Protein AF-A0A4Y2ATS7-F1 (afdb_monomer)

Structure (mmCIF, N/CA/C/O backbone):
data_AF-A0A4Y2ATS7-F1
#
_entry.id   AF-A0A4Y2ATS7-F1
#
loop_
_atom_site.group_PDB
_atom_site.id
_atom_site.type_symbol
_atom_site.label_atom_id
_atom_site.label_alt_id
_atom_site.label_comp_id
_atom_site.label_asym_id
_atom_site.label_entity_id
_atom_site.label_seq_id
_atom_site.pdbx_PDB_ins_code
_atom_site.Cartn_x
_atom_site.Cartn_y
_atom_site.Cartn_z
_atom_site.occupancy
_atom_site.B_iso_or_equiv
_atom_site.auth_seq_id
_atom_site.auth_comp_id
_atom_site.auth_asym_id
_atom_site.auth_atom_id
_atom_site.pdbx_PDB_model_num
ATOM 1 N N . MET A 1 1 ? -22.685 -11.641 16.883 1.00 52.16 1 MET A N 1
ATOM 2 C CA . MET A 1 1 ? -23.026 -10.438 16.095 1.00 52.16 1 MET A CA 1
ATOM 3 C C . MET A 1 1 ? -22.953 -9.217 16.999 1.00 52.16 1 MET A C 1
ATOM 5 O O . MET A 1 1 ? -23.533 -9.279 18.080 1.00 52.16 1 MET A O 1
ATOM 9 N N . PRO A 1 2 ? -22.210 -8.160 16.636 1.00 67.50 2 PRO A N 1
ATOM 10 C CA . PRO A 1 2 ? -22.271 -6.889 17.354 1.00 67.50 2 PRO A CA 1
ATOM 11 C C . PRO A 1 2 ? -23.651 -6.234 17.149 1.00 67.50 2 PRO A C 1
ATOM 13 O O . PRO A 1 2 ? -24.164 -6.255 16.036 1.00 67.50 2 PRO A O 1
ATOM 16 N N . LEU A 1 3 ? -24.254 -5.695 18.218 1.00 76.06 3 LEU A N 1
ATOM 17 C CA . LEU A 1 3 ? -25.515 -4.933 18.154 1.00 76.06 3 LEU A CA 1
ATOM 18 C C . LEU A 1 3 ? -25.337 -3.688 17.280 1.00 76.06 3 LEU A C 1
ATOM 20 O O . LEU A 1 3 ? -24.326 -2.990 17.425 1.00 76.06 3 LEU A O 1
ATOM 24 N N . GLU A 1 4 ? -26.333 -3.364 16.456 1.00 83.31 4 GLU A N 1
ATOM 25 C CA . GLU A 1 4 ? -26.354 -2.091 15.734 1.00 83.31 4 GLU A CA 1
ATOM 26 C C . GLU A 1 4 ? -26.429 -0.900 16.703 1.00 83.31 4 GLU A C 1
ATOM 28 O O . GLU A 1 4 ? -26.996 -0.996 17.793 1.00 83.31 4 GLU A O 1
ATOM 33 N N . LYS A 1 5 ? -25.913 0.272 16.299 1.00 83.19 5 LYS A N 1
ATOM 34 C CA . LYS A 1 5 ? -25.921 1.484 17.146 1.00 83.19 5 LYS A CA 1
ATOM 35 C C . LYS A 1 5 ? -27.327 1.866 17.629 1.00 83.19 5 LYS A C 1
ATOM 37 O O . LYS A 1 5 ? -27.494 2.235 18.788 1.00 83.19 5 LYS A O 1
ATOM 42 N N . LYS A 1 6 ? -28.341 1.735 16.763 1.00 86.25 6 LYS A N 1
ATOM 43 C CA . LYS A 1 6 ? -29.751 2.005 17.104 1.00 86.25 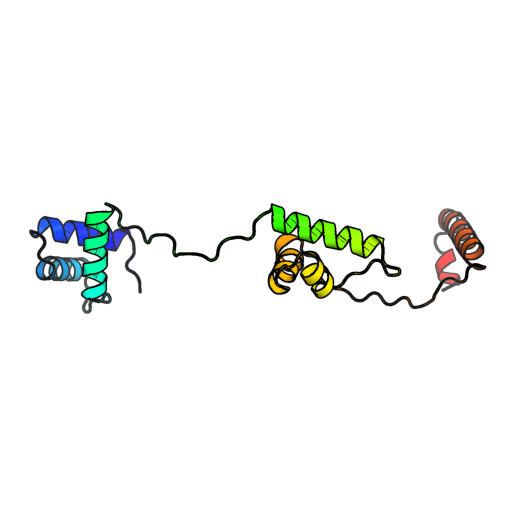6 LYS A CA 1
ATOM 44 C C . LYS A 1 6 ? -30.249 1.085 18.221 1.00 86.25 6 LYS A C 1
ATOM 46 O O . LYS A 1 6 ? -30.966 1.517 19.117 1.00 86.25 6 LYS A O 1
ATOM 51 N N . GLU A 1 7 ? -29.831 -0.175 18.191 1.00 87.06 7 GLU A N 1
ATOM 52 C CA . GLU A 1 7 ? -30.212 -1.173 19.185 1.00 87.06 7 GLU A CA 1
ATOM 53 C C . GLU A 1 7 ? -29.513 -0.949 20.525 1.00 87.06 7 GLU A C 1
ATOM 55 O O . GLU A 1 7 ? -30.142 -1.094 21.571 1.00 87.06 7 GLU A O 1
ATOM 60 N N . GLN A 1 8 ? -28.243 -0.539 20.499 1.00 86.44 8 GLN A N 1
ATOM 61 C CA . GLN A 1 8 ? -27.505 -0.150 21.703 1.00 86.44 8 GLN A CA 1
ATOM 62 C C . GLN A 1 8 ? -28.126 1.085 22.369 1.00 86.44 8 GLN A C 1
ATOM 64 O O . GLN A 1 8 ? -28.278 1.105 23.588 1.00 86.44 8 GLN A O 1
ATOM 69 N N . ALA A 1 9 ? -28.539 2.083 21.578 1.00 88.88 9 ALA A N 1
ATOM 70 C CA . ALA A 1 9 ? -29.184 3.293 22.086 1.00 88.88 9 ALA A CA 1
ATOM 71 C C . ALA A 1 9 ? -30.541 2.995 22.735 1.00 88.88 9 ALA A C 1
ATOM 73 O O . ALA A 1 9 ? -30.809 3.458 23.844 1.00 88.88 9 ALA A O 1
ATOM 74 N N . LEU A 1 10 ? -31.368 2.169 22.084 1.00 90.25 10 LEU A N 1
ATOM 75 C CA . LEU A 1 10 ? -32.640 1.719 22.650 1.00 90.25 10 LEU A CA 1
ATOM 76 C C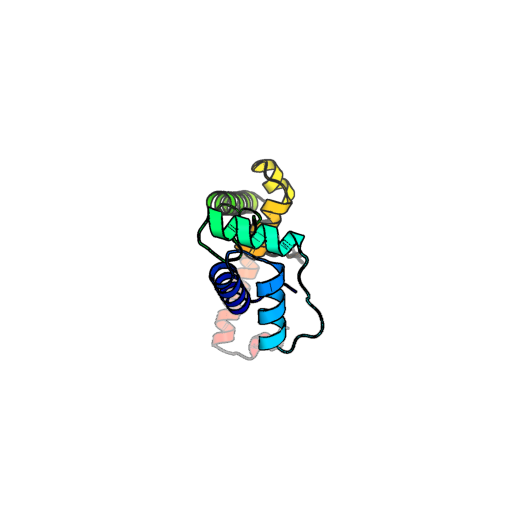 . LEU A 1 10 ? -32.424 0.986 23.980 1.00 90.25 10 LEU A C 1
ATOM 78 O O . LEU A 1 10 ? -33.129 1.243 24.952 1.00 90.25 10 LEU A O 1
ATOM 82 N N . LEU A 1 11 ? -31.424 0.104 24.037 1.00 88.69 11 LEU A N 1
ATOM 83 C CA . LEU A 1 11 ? -31.115 -0.655 25.242 1.00 88.69 11 LEU A CA 1
ATOM 84 C C . LEU A 1 11 ? -30.629 0.241 26.391 1.00 88.69 11 LEU A C 1
ATOM 86 O O . LEU A 1 11 ? -31.055 0.039 27.525 1.00 88.69 11 LEU A O 1
ATOM 90 N N . MET A 1 12 ? -29.785 1.240 26.113 1.00 89.81 12 MET A N 1
ATOM 91 C CA . MET A 1 12 ? -29.365 2.212 27.131 1.00 89.81 12 MET A CA 1
ATOM 92 C C . MET A 1 12 ? -30.534 3.051 27.632 1.00 89.81 12 MET A C 1
ATOM 94 O O . MET A 1 12 ? -30.670 3.243 28.836 1.00 89.81 12 MET A O 1
ATOM 98 N N . LYS A 1 13 ? -31.423 3.493 26.738 1.00 91.62 13 LYS A N 1
ATOM 99 C CA . LYS A 1 13 ? -32.628 4.230 27.132 1.00 91.62 13 LYS A CA 1
ATOM 100 C C . LYS A 1 13 ? -33.480 3.421 28.118 1.00 91.62 13 LYS A C 1
ATOM 102 O O . LYS A 1 13 ? -33.828 3.939 29.175 1.00 91.62 13 LYS A O 1
ATOM 107 N N . LEU A 1 14 ? -33.740 2.148 27.811 1.00 91.06 14 LEU A N 1
ATOM 108 C CA . LEU A 1 14 ? -34.490 1.243 28.692 1.00 91.06 14 LEU A CA 1
ATOM 109 C C . LEU A 1 14 ? -33.763 0.979 30.018 1.00 91.06 14 LEU A C 1
ATOM 111 O O . LEU A 1 14 ? -34.409 0.842 31.052 1.00 91.06 14 LEU A O 1
ATOM 115 N N . LEU A 1 15 ? -32.429 0.913 30.012 1.00 89.88 15 LEU A N 1
ATOM 116 C CA . LEU A 1 15 ? -31.633 0.753 31.233 1.00 89.88 15 LEU A CA 1
ATOM 117 C C . LEU A 1 15 ? -31.826 1.921 32.200 1.00 89.88 15 LEU A C 1
ATOM 119 O O . LEU A 1 15 ? -32.100 1.688 33.376 1.00 89.88 15 LEU A O 1
ATOM 123 N N . TYR A 1 16 ? -31.724 3.157 31.712 1.00 89.44 16 TYR A N 1
ATOM 124 C CA . TYR A 1 16 ? -31.884 4.341 32.558 1.00 89.44 16 TYR A CA 1
ATOM 125 C C . TYR A 1 16 ? -33.336 4.559 32.996 1.00 89.44 16 TYR A C 1
ATOM 127 O O . TYR A 1 16 ? -33.569 4.932 34.142 1.00 89.44 16 TYR A O 1
ATOM 135 N N . GLN A 1 17 ? -34.315 4.254 32.139 1.00 90.94 17 GLN A N 1
ATOM 136 C CA . GLN A 1 17 ? -35.737 4.306 32.506 1.00 90.94 17 GLN A CA 1
ATOM 137 C C . GLN A 1 17 ? -36.096 3.318 33.628 1.00 90.94 17 GLN A C 1
ATOM 139 O O . GLN A 1 17 ? -36.958 3.611 34.447 1.00 90.94 17 GLN A O 1
ATOM 144 N N . ASN A 1 18 ? -35.396 2.184 33.708 1.00 88.56 18 ASN A N 1
ATOM 145 C CA . ASN A 1 18 ? -35.625 1.133 34.702 1.00 88.56 18 ASN A CA 1
ATOM 1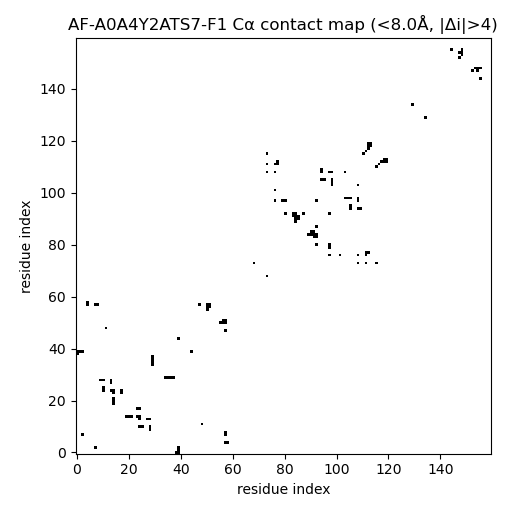46 C C . ASN A 1 18 ? -34.714 1.228 35.941 1.00 88.56 18 ASN A C 1
ATOM 148 O O . ASN A 1 18 ? -34.467 0.215 36.603 1.00 88.56 18 ASN A O 1
ATOM 152 N N . GLY A 1 19 ? -34.152 2.404 36.236 1.00 85.06 19 GLY A N 1
ATOM 153 C CA . GLY A 1 19 ? -33.291 2.600 37.410 1.00 85.06 19 GLY A CA 1
ATOM 154 C C . GLY A 1 19 ? -32.008 1.761 37.374 1.00 85.06 19 GLY A C 1
ATOM 155 O O . GLY A 1 19 ? -31.584 1.225 38.395 1.00 85.06 19 GLY A O 1
ATOM 156 N N . SER A 1 20 ? -31.415 1.587 36.190 1.00 81.06 20 SER A N 1
ATOM 157 C CA . SER A 1 20 ? -30.184 0.811 35.963 1.00 81.06 20 SER A CA 1
ATOM 158 C C . SER A 1 20 ? -30.304 -0.696 36.230 1.00 81.06 20 SER A C 1
ATOM 160 O O . SER A 1 20 ? -29.297 -1.409 36.309 1.00 81.06 20 SER A O 1
ATOM 162 N N . ASN A 1 21 ? -31.523 -1.237 36.303 1.00 88.25 21 ASN A N 1
ATOM 163 C CA . ASN A 1 21 ? -31.725 -2.676 36.413 1.00 88.25 21 ASN A CA 1
ATOM 164 C C . ASN A 1 21 ? -31.568 -3.369 35.045 1.00 88.25 21 ASN A C 1
ATOM 166 O O . ASN A 1 21 ? -32.433 -3.331 34.169 1.00 88.25 21 ASN A O 1
ATOM 170 N N . LEU A 1 22 ? -30.441 -4.066 34.872 1.00 84.94 22 LEU A N 1
ATOM 171 C CA . LEU A 1 22 ? -30.108 -4.768 33.629 1.00 84.94 22 LEU A CA 1
ATOM 172 C C . LEU A 1 22 ? -31.101 -5.883 33.275 1.00 84.94 22 LEU A C 1
ATOM 174 O O . LEU A 1 22 ? -31.330 -6.162 32.099 1.00 84.94 22 LEU A O 1
ATOM 178 N N . SER A 1 23 ? -31.670 -6.557 34.274 1.00 86.50 23 SER A N 1
ATOM 179 C CA . SER A 1 23 ? -32.538 -7.711 34.028 1.00 86.50 23 SER A CA 1
ATOM 180 C C . SER A 1 23 ? -33.912 -7.292 33.512 1.00 86.50 23 SER A C 1
ATOM 182 O O . SER A 1 23 ? -34.436 -7.954 32.616 1.00 86.50 23 SER A O 1
ATOM 184 N N . THR A 1 24 ? -34.476 -6.202 34.037 1.00 88.62 24 THR A N 1
ATOM 185 C CA . THR A 1 24 ? -35.767 -5.655 33.590 1.00 88.62 24 THR A CA 1
ATOM 186 C C . THR A 1 24 ? -35.638 -5.033 32.204 1.00 88.62 24 THR A C 1
ATOM 188 O O . THR A 1 24 ? -36.357 -5.445 31.296 1.00 88.62 24 THR A O 1
ATOM 191 N N . ALA A 1 25 ? -34.619 -4.197 31.985 1.00 89.00 25 ALA A N 1
ATOM 192 C CA . ALA A 1 25 ? -34.361 -3.583 30.683 1.00 89.00 25 ALA A CA 1
ATOM 193 C C . ALA A 1 25 ? -34.158 -4.621 29.562 1.00 89.00 25 ALA A C 1
ATOM 195 O O . ALA A 1 25 ? -34.653 -4.454 28.449 1.00 89.00 25 ALA A O 1
ATOM 196 N N . LEU A 1 26 ? -33.479 -5.744 29.845 1.00 87.62 26 LEU A N 1
ATOM 197 C CA . LEU A 1 26 ? -33.324 -6.831 28.870 1.00 87.62 26 LEU A CA 1
ATOM 198 C C . LEU A 1 26 ? -34.628 -7.588 28.592 1.00 87.62 26 LEU A C 1
ATOM 200 O O . LEU A 1 26 ? -34.808 -8.075 27.475 1.00 87.62 26 LEU A O 1
ATOM 204 N N . ARG A 1 27 ? -35.514 -7.740 29.583 1.00 88.19 27 ARG A N 1
ATOM 205 C CA . ARG A 1 27 ? -36.831 -8.372 29.386 1.00 88.19 27 ARG A CA 1
ATOM 206 C C . ARG A 1 27 ? -37.721 -7.501 28.504 1.00 88.19 27 ARG A C 1
ATOM 208 O O . ARG A 1 27 ? -38.314 -8.017 27.558 1.00 88.19 27 ARG A O 1
ATOM 215 N N . GLU A 1 28 ? -37.746 -6.197 28.756 1.00 89.38 28 GLU A N 1
ATOM 216 C CA . GLU A 1 28 ? -38.489 -5.232 27.940 1.00 89.38 28 GLU A CA 1
ATOM 217 C C . GLU A 1 28 ? -37.937 -5.151 26.523 1.00 89.38 28 GLU A C 1
ATOM 219 O O . GLU A 1 28 ? -38.689 -5.290 25.564 1.00 89.38 28 GLU A O 1
ATOM 224 N N . TYR A 1 29 ? -36.614 -5.047 26.373 1.00 88.81 29 TYR A N 1
ATOM 225 C CA . TYR A 1 29 ? -35.978 -5.041 25.059 1.00 88.81 29 TYR A CA 1
ATOM 226 C C . TYR A 1 29 ? -36.334 -6.298 24.248 1.00 88.81 29 TYR A C 1
ATOM 228 O O . TYR A 1 29 ? -36.675 -6.204 23.069 1.00 88.81 29 TYR A O 1
ATOM 236 N N . ARG A 1 30 ? -36.284 -7.489 24.867 1.00 88.81 30 ARG A N 1
ATOM 237 C CA . ARG A 1 30 ? -36.667 -8.748 24.198 1.00 88.81 30 ARG A CA 1
ATOM 238 C C . ARG A 1 30 ? -38.132 -8.760 23.792 1.00 88.81 30 ARG A C 1
ATOM 240 O O . ARG A 1 30 ? -38.429 -9.256 22.712 1.00 88.81 30 ARG A O 1
ATOM 247 N N . SER A 1 31 ? -39.005 -8.215 24.635 1.00 89.12 31 SER A N 1
ATOM 248 C CA . SER A 1 31 ? -40.441 -8.119 24.360 1.00 89.12 31 SER A CA 1
ATOM 249 C C . SER A 1 31 ? -40.703 -7.182 23.181 1.00 89.12 31 SER A C 1
ATOM 251 O O . SER A 1 31 ? -41.369 -7.576 22.230 1.00 89.12 31 SER A O 1
ATOM 253 N N . LEU A 1 32 ? -40.077 -6.000 23.175 1.00 87.81 32 LEU A N 1
ATOM 254 C CA . LEU A 1 32 ? -40.182 -5.014 22.092 1.00 87.81 32 LEU A CA 1
ATOM 255 C C . LEU A 1 32 ? -39.652 -5.534 20.751 1.00 87.81 32 LEU A C 1
ATOM 257 O O . LEU A 1 32 ? -40.180 -5.186 19.699 1.00 87.81 32 LEU A O 1
ATOM 261 N N . LYS A 1 33 ? -38.595 -6.352 20.772 1.00 85.12 33 LYS A N 1
ATOM 262 C CA . LYS A 1 33 ? -37.974 -6.911 19.561 1.00 85.12 33 LYS A CA 1
ATOM 263 C C . LYS A 1 33 ? -38.487 -8.304 19.179 1.00 85.12 33 LYS A C 1
ATOM 265 O O . LYS A 1 33 ? -38.032 -8.841 18.174 1.00 85.12 33 LYS A O 1
ATOM 270 N N . GLY A 1 34 ? -39.373 -8.912 19.970 1.00 86.56 34 GLY A N 1
ATOM 271 C CA . GLY A 1 34 ? -39.863 -10.277 19.737 1.00 86.56 34 GLY A CA 1
ATOM 272 C C . GLY A 1 34 ? -38.769 -11.358 19.784 1.00 86.56 34 GLY A C 1
ATOM 273 O O . GLY A 1 34 ? -38.872 -12.384 19.112 1.00 86.56 34 GLY A O 1
ATOM 274 N N . LEU A 1 35 ? -37.688 -11.143 20.543 1.00 84.62 35 LEU A N 1
ATOM 275 C CA . LEU A 1 35 ? -36.526 -12.040 20.553 1.00 84.62 35 LEU A CA 1
ATOM 276 C C . LEU A 1 35 ? -36.675 -13.154 21.594 1.00 84.62 35 LEU A C 1
ATOM 278 O O . LEU A 1 35 ? -36.660 -12.898 22.798 1.00 84.62 35 LEU A O 1
ATOM 282 N N . ARG A 1 36 ? -36.684 -14.416 21.140 1.00 81.25 36 ARG A N 1
ATOM 283 C CA . ARG A 1 36 ? -36.659 -15.593 22.034 1.00 81.25 36 ARG A CA 1
ATOM 284 C C . ARG A 1 36 ? -35.343 -15.746 22.798 1.00 81.25 36 ARG A C 1
ATOM 286 O O . ARG A 1 36 ? -35.342 -16.185 23.945 1.00 81.25 36 ARG A O 1
ATOM 293 N N . LYS A 1 37 ? -34.210 -15.408 22.174 1.00 77.88 37 LYS A N 1
ATOM 294 C CA . LYS A 1 37 ? -32.876 -15.572 22.766 1.00 77.88 37 LYS A CA 1
ATOM 295 C C . LYS A 1 37 ? -32.044 -14.318 22.579 1.00 77.88 37 LYS A C 1
ATOM 297 O O . LYS A 1 37 ? -32.051 -13.689 21.527 1.00 77.88 37 LYS A O 1
ATOM 302 N N . TRP A 1 38 ? -31.307 -13.977 23.626 1.00 75.88 38 TRP A N 1
ATOM 303 C CA . TRP A 1 38 ? -30.387 -12.855 23.610 1.00 75.88 38 TRP A CA 1
ATOM 304 C C . TRP A 1 38 ? -29.018 -13.281 23.085 1.00 75.88 38 TRP A C 1
ATOM 306 O O . TRP A 1 38 ? -28.467 -14.285 23.536 1.00 75.88 38 TRP A O 1
ATOM 316 N N . SER A 1 39 ? -28.478 -12.516 22.139 1.00 72.50 39 SER A N 1
ATOM 317 C CA . SER A 1 39 ? -27.243 -12.846 21.420 1.00 72.50 39 SER A CA 1
ATOM 318 C C . SER A 1 39 ? -25.971 -12.293 22.074 1.00 72.50 39 SER A C 1
ATOM 320 O O . SER A 1 39 ? -24.880 -12.776 21.774 1.00 72.50 39 SER A O 1
ATOM 322 N N . VAL A 1 40 ? -26.077 -11.306 22.974 1.00 80.69 40 VAL A N 1
ATOM 323 C CA . VAL A 1 40 ? -24.915 -10.610 23.561 1.00 80.69 40 VAL A CA 1
ATOM 324 C C . VAL A 1 40 ? -24.632 -11.083 24.987 1.00 80.69 40 VAL A C 1
ATOM 326 O O . VAL A 1 40 ? -25.527 -11.223 25.814 1.00 80.69 40 VAL A O 1
ATOM 329 N N . SER A 1 41 ? -23.369 -11.327 25.330 1.00 83.62 41 SER A N 1
ATOM 330 C CA . SER A 1 41 ? -23.031 -11.785 26.682 1.00 83.62 41 SER A CA 1
ATOM 331 C C . SER A 1 41 ? -23.278 -10.694 27.737 1.00 83.62 41 SER A C 1
ATOM 333 O O . SER A 1 41 ? -23.121 -9.498 27.473 1.00 83.62 41 SER A O 1
ATOM 335 N N . ARG A 1 42 ? -23.608 -11.093 28.976 1.00 83.19 42 ARG A N 1
ATOM 336 C CA . ARG A 1 42 ? -23.705 -10.159 30.121 1.00 83.19 42 ARG A CA 1
ATOM 337 C C . ARG A 1 42 ? -22.418 -9.344 30.307 1.00 83.19 42 ARG A C 1
ATOM 339 O O . ARG A 1 42 ? -22.486 -8.163 30.632 1.00 83.19 42 ARG A O 1
ATOM 346 N N . GLN A 1 43 ? -21.254 -9.953 30.067 1.00 83.94 43 GLN A N 1
ATOM 347 C CA . GLN A 1 43 ? -19.952 -9.282 30.144 1.00 83.94 43 GLN A CA 1
ATOM 348 C C . GLN A 1 43 ? -19.828 -8.159 29.105 1.00 83.94 43 GLN A C 1
ATOM 350 O O . GLN A 1 43 ? -19.362 -7.067 29.421 1.00 83.94 43 GLN A O 1
ATOM 355 N N . ALA A 1 44 ? -20.254 -8.420 27.865 1.00 84.44 44 ALA A N 1
ATOM 356 C CA . ALA A 1 44 ? -20.224 -7.435 26.790 1.00 84.44 44 ALA A CA 1
ATOM 357 C C . ALA A 1 44 ? -21.171 -6.259 27.076 1.00 84.44 44 ALA A C 1
ATOM 359 O O . ALA A 1 44 ? -20.807 -5.114 26.823 1.00 84.44 44 ALA A O 1
ATOM 360 N N . LEU A 1 45 ? -22.329 -6.521 27.690 1.00 85.00 45 LEU A N 1
ATOM 361 C CA . LEU A 1 45 ? -23.249 -5.478 28.151 1.00 85.00 45 LEU A CA 1
ATOM 362 C C . LEU A 1 45 ? -22.647 -4.597 29.245 1.00 85.00 45 LEU A C 1
ATOM 364 O O . LEU A 1 45 ? -22.658 -3.379 29.109 1.00 85.00 45 LEU A O 1
ATOM 368 N N . LYS A 1 46 ? -22.046 -5.191 30.283 1.00 87.38 46 LYS A N 1
ATOM 369 C CA . LYS A 1 46 ? -21.348 -4.424 31.331 1.00 87.38 46 LYS A CA 1
ATOM 370 C C . LYS A 1 46 ? -20.244 -3.532 30.750 1.00 87.38 46 LYS A C 1
ATOM 372 O O . LYS A 1 46 ? -20.099 -2.383 31.154 1.00 87.38 46 LYS A O 1
ATOM 377 N N . LYS A 1 47 ? -19.489 -4.031 29.764 1.00 87.50 47 LYS A N 1
ATOM 378 C CA . LYS A 1 47 ? -18.477 -3.229 29.053 1.00 87.50 47 LYS A CA 1
ATOM 379 C C . LYS A 1 47 ? -19.097 -2.075 28.262 1.00 87.50 47 LYS A C 1
ATOM 381 O O . LYS A 1 47 ? -18.511 -1.005 28.201 1.00 87.50 47 LYS A O 1
ATOM 386 N N . MET A 1 48 ? -20.267 -2.284 27.666 1.00 86.56 48 MET A N 1
ATOM 387 C CA . MET A 1 48 ? -20.980 -1.247 26.919 1.00 86.56 48 MET A CA 1
ATOM 388 C C . MET A 1 48 ? -21.491 -0.135 27.840 1.00 86.56 48 MET A C 1
ATOM 390 O O . MET A 1 48 ? -21.283 1.031 27.530 1.00 86.56 48 MET A O 1
ATOM 394 N N . ILE A 1 49 ? -22.075 -0.500 28.988 1.00 88.19 49 ILE A N 1
ATOM 395 C CA . ILE A 1 49 ? -22.556 0.449 30.006 1.00 88.19 49 ILE A CA 1
ATOM 396 C C . ILE A 1 49 ? -21.389 1.266 30.557 1.00 88.19 49 ILE A C 1
ATOM 398 O O . ILE A 1 49 ? -21.390 2.482 30.452 1.00 88.19 49 ILE A O 1
ATOM 402 N N . THR A 1 50 ? -20.337 0.599 31.039 1.00 89.25 50 THR A N 1
ATOM 403 C CA . THR A 1 50 ? -19.167 1.290 31.606 1.00 89.25 50 THR A CA 1
ATOM 404 C C . THR A 1 50 ? -18.457 2.183 30.589 1.00 89.25 50 THR A C 1
ATOM 406 O O . THR A 1 50 ? -17.897 3.213 30.950 1.00 89.25 50 THR A O 1
ATOM 409 N N . LYS A 1 51 ? -18.464 1.813 29.303 1.00 86.75 51 LYS A N 1
ATOM 410 C CA . LYS A 1 51 ? -17.937 2.664 28.233 1.00 86.75 51 LYS A CA 1
ATOM 411 C C . LYS A 1 51 ? -18.825 3.884 27.994 1.00 86.75 51 LYS A C 1
ATOM 413 O O . LYS A 1 51 ? -18.293 4.977 27.832 1.00 86.75 51 LYS A O 1
ATOM 418 N N . PHE A 1 52 ? -20.143 3.698 27.987 1.00 87.25 52 PHE A N 1
ATOM 419 C CA . PHE A 1 52 ? -21.100 4.787 27.841 1.00 87.25 52 PHE A CA 1
ATOM 420 C C . PHE A 1 52 ? -21.027 5.765 29.019 1.00 87.25 52 PHE A C 1
ATOM 422 O O . PHE A 1 52 ? -20.927 6.959 28.794 1.00 87.25 52 PHE A O 1
ATOM 429 N N . GLU A 1 53 ? -20.956 5.280 30.257 1.00 89.19 53 GLU A N 1
ATOM 430 C CA . GLU A 1 53 ? -20.805 6.132 31.447 1.00 89.19 53 GLU A CA 1
ATOM 431 C C . GLU A 1 53 ? -19.485 6.916 31.451 1.00 89.19 53 GLU A C 1
ATOM 433 O O . GLU A 1 53 ? -19.436 8.043 31.929 1.00 89.19 53 GLU A O 1
ATOM 438 N N . LYS A 1 54 ? -18.408 6.339 30.900 1.00 89.25 54 LYS A N 1
ATOM 439 C CA . LYS A 1 54 ? -17.094 7.000 30.838 1.00 89.25 54 LYS A CA 1
ATOM 440 C C . LYS A 1 54 ? -16.945 7.995 29.688 1.00 89.25 54 LYS A C 1
ATOM 442 O O . LYS A 1 54 ? -16.268 8.999 29.856 1.00 89.25 54 LYS A O 1
ATOM 447 N N . ILE A 1 55 ? -17.465 7.663 28.506 1.00 85.38 55 ILE A N 1
ATOM 448 C CA . ILE A 1 55 ? -17.184 8.386 27.249 1.00 85.38 55 ILE A CA 1
ATOM 449 C C . ILE A 1 55 ? -18.423 9.151 26.752 1.00 85.38 55 ILE A C 1
ATOM 451 O O . ILE A 1 55 ? -18.299 10.064 25.945 1.00 85.38 55 ILE A O 1
ATOM 455 N N . GLY A 1 56 ? -19.625 8.782 27.200 1.00 83.75 56 GLY A N 1
ATOM 456 C CA . GLY A 1 56 ? -20.898 9.316 26.703 1.00 83.75 56 GLY A CA 1
ATOM 457 C C . GLY A 1 56 ? -21.297 8.788 25.322 1.00 83.75 56 GLY A C 1
ATOM 458 O O . GLY A 1 56 ? -22.316 9.198 24.772 1.00 83.75 56 GLY A O 1
ATOM 459 N N . GLU A 1 57 ? -20.514 7.874 24.738 1.00 81.62 57 GLU A N 1
ATOM 460 C CA . GLU A 1 57 ? -20.674 7.465 23.345 1.00 81.62 57 GLU A CA 1
ATOM 461 C C . GLU A 1 57 ? -20.866 5.949 23.193 1.00 81.62 57 GLU A C 1
ATOM 463 O O . GLU A 1 57 ? -20.132 5.132 23.757 1.00 81.62 57 GLU A O 1
ATOM 468 N N . LEU A 1 58 ? -21.843 5.564 22.365 1.00 77.44 58 LEU A N 1
ATOM 469 C CA . LEU A 1 58 ? -22.139 4.166 22.015 1.00 77.44 58 LEU A CA 1
ATOM 470 C C . LEU A 1 58 ? -21.378 3.681 20.776 1.00 77.44 58 LEU A C 1
ATOM 472 O O . LEU A 1 58 ? -21.513 2.536 20.350 1.00 77.44 58 LEU A O 1
ATOM 476 N N . CYS A 1 59 ? -20.559 4.532 20.165 1.00 67.94 59 CYS A N 1
ATOM 477 C CA . CYS A 1 59 ? -19.794 4.144 18.994 1.00 67.94 59 CYS A CA 1
ATOM 478 C C . CYS A 1 59 ? -18.755 3.069 19.338 1.00 67.94 59 CYS A C 1
ATOM 480 O O . CYS A 1 59 ? -18.088 3.089 20.379 1.00 67.94 59 CYS A O 1
ATOM 482 N N . VAL A 1 60 ? -18.579 2.110 18.427 1.00 66.88 60 VAL A N 1
ATOM 483 C CA . VAL A 1 60 ? -17.390 1.256 18.421 1.00 66.88 60 VAL A CA 1
ATOM 484 C C . VAL A 1 60 ? -16.219 2.191 18.140 1.00 66.88 60 VAL A C 1
ATOM 486 O O . VAL A 1 60 ? -16.185 2.828 17.090 1.00 66.88 60 VAL A O 1
ATOM 489 N N . LEU A 1 61 ? -15.302 2.322 19.105 1.00 66.69 61 LEU A N 1
ATOM 490 C CA . LEU A 1 61 ? -14.086 3.098 18.875 1.00 66.69 61 LEU A CA 1
ATOM 491 C C . LEU A 1 61 ? -13.363 2.423 17.718 1.00 66.69 61 LEU A C 1
ATOM 493 O O . LEU A 1 61 ? -13.347 1.188 17.661 1.00 66.69 61 LEU A O 1
ATOM 497 N N . GLN A 1 62 ? -12.800 3.209 16.801 1.00 64.56 62 GLN A N 1
ATOM 498 C CA . GLN A 1 62 ? -11.980 2.637 15.743 1.00 64.56 62 GLN A CA 1
ATOM 499 C C . GLN A 1 62 ? -10.950 1.712 16.394 1.00 64.56 62 GLN A C 1
ATOM 501 O O . GLN A 1 62 ? -10.269 2.093 17.350 1.00 64.56 62 GLN A O 1
ATOM 506 N N . GLY A 1 63 ? -10.910 0.458 15.936 1.00 69.50 63 GLY A N 1
ATOM 507 C CA . GLY A 1 63 ? -9.947 -0.507 16.445 1.00 69.50 63 GLY A CA 1
ATOM 508 C C . GLY A 1 63 ? -8.540 0.066 16.317 1.00 69.50 63 GLY A C 1
ATOM 509 O O . GLY A 1 63 ? -8.276 0.865 15.416 1.00 69.50 63 GLY A O 1
ATOM 510 N N . ARG A 1 64 ? -7.632 -0.334 17.213 1.00 75.50 64 ARG A N 1
ATOM 511 C CA . ARG A 1 64 ? -6.221 0.061 17.145 1.00 75.50 64 ARG A CA 1
ATOM 512 C C . ARG A 1 64 ? -5.620 -0.513 15.857 1.00 75.50 64 ARG A C 1
ATOM 514 O O . ARG A 1 64 ? -5.138 -1.640 15.831 1.00 75.50 64 ARG A O 1
ATOM 521 N N . GLY A 1 65 ? -5.748 0.237 14.767 1.00 75.44 65 GLY A N 1
ATOM 522 C CA . GLY A 1 65 ? -5.292 -0.160 13.447 1.00 75.44 65 GLY A CA 1
ATOM 523 C C . GLY A 1 65 ? -3.771 -0.205 13.390 1.00 75.44 65 GLY A C 1
ATOM 524 O O . GLY A 1 65 ? -3.070 0.414 14.196 1.00 75.44 65 GLY A O 1
ATOM 525 N N . ARG A 1 66 ? -3.238 -0.922 12.400 1.00 75.50 66 ARG A N 1
ATOM 526 C CA . ARG A 1 66 ? -1.815 -0.826 12.076 1.00 75.50 66 ARG A CA 1
ATOM 527 C C . ARG A 1 66 ? -1.526 0.602 11.609 1.00 75.50 66 ARG A C 1
ATOM 529 O O . ARG A 1 66 ? -2.220 1.097 10.721 1.00 75.50 66 ARG A O 1
ATOM 536 N N . LYS A 1 67 ? -0.505 1.245 12.189 1.00 78.00 67 LYS A N 1
ATOM 537 C CA . LYS A 1 67 ? -0.062 2.579 11.761 1.00 78.00 67 LYS A CA 1
ATOM 538 C C . LYS A 1 67 ? 0.191 2.570 10.249 1.00 78.00 67 LYS A C 1
ATOM 540 O O . LYS A 1 67 ? 0.776 1.618 9.718 1.00 78.00 67 LYS A O 1
ATOM 545 N N . ARG A 1 68 ? -0.298 3.604 9.559 1.00 78.94 68 ARG A N 1
ATOM 546 C CA . ARG A 1 68 ? 0.025 3.825 8.146 1.00 78.94 68 ARG A CA 1
ATOM 547 C C . ARG A 1 68 ? 1.529 4.089 8.024 1.00 78.94 68 ARG A C 1
ATOM 549 O O . ARG A 1 68 ? 2.150 4.549 8.978 1.00 78.94 68 ARG A O 1
ATOM 556 N N . LEU A 1 69 ? 2.100 3.724 6.879 1.00 82.50 69 LEU A N 1
ATOM 557 C CA . LEU A 1 69 ? 3.468 4.126 6.550 1.00 82.50 69 LEU A CA 1
ATOM 558 C C . LEU A 1 69 ? 3.492 5.655 6.411 1.00 82.50 69 LEU A C 1
ATOM 560 O O . LEU A 1 69 ? 2.498 6.212 5.941 1.00 82.50 69 LEU A O 1
ATOM 564 N N . SER A 1 70 ? 4.566 6.312 6.853 1.00 88.12 70 SER A N 1
ATOM 565 C CA . SER A 1 70 ? 4.729 7.752 6.630 1.00 88.12 70 SER A CA 1
ATOM 566 C C . SER A 1 70 ? 5.030 8.009 5.155 1.00 88.12 70 SER A C 1
ATOM 568 O O . SER A 1 70 ? 5.690 7.190 4.509 1.00 88.12 70 SER A O 1
ATOM 570 N N . ASN A 1 71 ? 4.546 9.134 4.629 1.00 88.25 71 ASN A N 1
ATOM 571 C CA . ASN A 1 71 ? 4.805 9.523 3.241 1.00 88.25 71 ASN A CA 1
ATOM 572 C C . ASN A 1 71 ? 6.301 9.772 3.011 1.00 88.25 71 ASN A C 1
ATOM 574 O O . ASN A 1 71 ? 6.838 9.268 2.036 1.00 88.25 71 ASN A O 1
ATOM 578 N N . GLU A 1 72 ? 6.978 10.402 3.975 1.00 91.38 72 GLU A N 1
ATOM 579 C CA . GLU A 1 72 ? 8.436 10.606 3.979 1.00 91.38 72 GLU A CA 1
ATOM 580 C C . GLU A 1 72 ? 9.193 9.289 3.742 1.00 91.38 72 GLU A C 1
ATOM 582 O O . GLU A 1 72 ? 9.968 9.169 2.801 1.00 91.38 72 GLU A O 1
ATOM 587 N N . SER A 1 73 ? 8.870 8.235 4.507 1.00 89.12 73 SER A N 1
ATOM 588 C CA . SER A 1 73 ? 9.519 6.925 4.334 1.00 89.12 73 SER A CA 1
ATOM 589 C C . SER A 1 73 ? 9.217 6.271 2.981 1.00 89.12 73 SER A C 1
ATOM 591 O O . SER A 1 73 ? 9.981 5.432 2.506 1.00 89.12 73 SER A O 1
ATOM 593 N N . ALA A 1 74 ? 8.079 6.602 2.363 1.00 92.62 74 ALA A N 1
ATOM 594 C CA . ALA A 1 74 ? 7.741 6.103 1.039 1.00 92.62 74 ALA A CA 1
ATOM 595 C C . ALA A 1 74 ? 8.544 6.838 -0.044 1.00 92.62 74 ALA A C 1
ATOM 597 O O . ALA A 1 74 ? 9.047 6.187 -0.957 1.00 92.62 74 ALA A O 1
ATOM 598 N N . GLU A 1 75 ? 8.697 8.154 0.084 1.00 94.56 75 GLU A N 1
ATOM 599 C CA . GLU A 1 75 ? 9.491 8.994 -0.816 1.00 94.56 75 GLU A CA 1
ATOM 600 C C . GLU A 1 75 ? 10.978 8.628 -0.768 1.00 94.56 75 GLU A C 1
ATOM 602 O O . GLU A 1 75 ? 11.578 8.407 -1.819 1.00 94.56 75 GLU A O 1
ATOM 607 N N . GLU A 1 76 ? 11.544 8.423 0.424 1.00 95.19 76 GLU A N 1
ATOM 608 C CA . GLU A 1 76 ? 12.927 7.952 0.594 1.00 95.19 76 GLU A CA 1
ATOM 609 C C . GLU A 1 76 ? 13.181 6.620 -0.128 1.00 95.19 76 GLU A C 1
ATOM 611 O O . GLU A 1 76 ? 14.193 6.442 -0.809 1.00 95.19 76 GLU A O 1
ATOM 616 N N . VAL A 1 77 ? 12.240 5.673 -0.023 1.00 94.81 77 VAL A N 1
ATOM 617 C CA . VAL A 1 77 ? 12.331 4.381 -0.718 1.00 94.81 77 VAL A CA 1
ATOM 618 C C . VAL A 1 77 ? 12.290 4.558 -2.235 1.00 94.81 77 VAL A C 1
ATOM 620 O O . VAL A 1 77 ? 13.013 3.855 -2.942 1.00 94.81 77 VAL A O 1
ATOM 623 N N . ILE A 1 78 ? 11.454 5.465 -2.744 1.00 95.00 78 ILE A N 1
ATOM 624 C CA . ILE A 1 78 ? 11.347 5.744 -4.182 1.00 95.00 78 ILE A CA 1
ATOM 625 C C . ILE A 1 78 ? 12.650 6.352 -4.697 1.00 95.00 78 ILE A C 1
ATOM 627 O O . ILE A 1 78 ? 13.193 5.869 -5.691 1.00 95.00 78 ILE A O 1
ATOM 631 N N . LEU A 1 79 ? 13.175 7.357 -3.997 1.00 95.19 79 LEU A N 1
ATOM 632 C CA . LEU A 1 79 ? 14.408 8.035 -4.375 1.00 95.19 79 LEU A CA 1
ATOM 633 C C . LEU A 1 79 ? 15.591 7.061 -4.395 1.00 95.19 79 LEU A C 1
ATOM 635 O O . LEU A 1 79 ? 16.265 6.936 -5.415 1.00 95.19 79 LEU A O 1
ATOM 639 N N . ALA A 1 80 ? 15.757 6.263 -3.335 1.00 95.19 80 ALA A N 1
ATOM 640 C CA . ALA A 1 80 ? 16.829 5.271 -3.248 1.00 95.19 80 ALA A CA 1
ATOM 641 C C . ALA A 1 80 ? 16.752 4.197 -4.351 1.00 95.19 80 ALA A C 1
ATOM 643 O O . ALA A 1 80 ? 17.768 3.619 -4.746 1.00 95.19 80 ALA A O 1
ATOM 644 N N . VAL A 1 81 ? 15.547 3.889 -4.845 1.00 94.56 81 VAL A N 1
ATOM 645 C CA . VAL A 1 81 ? 15.354 2.975 -5.979 1.00 94.56 81 VAL A CA 1
ATOM 646 C C . VAL A 1 81 ? 15.805 3.628 -7.281 1.00 94.56 81 VAL A C 1
ATOM 648 O O . VAL A 1 81 ? 16.530 2.981 -8.036 1.00 94.56 81 VAL A O 1
ATOM 651 N N . ILE A 1 82 ? 15.410 4.880 -7.525 1.00 93.44 82 ILE A N 1
ATOM 652 C CA . ILE A 1 82 ? 15.757 5.628 -8.742 1.00 93.44 82 ILE A CA 1
ATOM 653 C C . ILE A 1 82 ? 17.265 5.859 -8.814 1.00 93.44 82 ILE A C 1
ATOM 655 O O . ILE A 1 82 ? 17.886 5.479 -9.801 1.00 93.44 82 ILE A O 1
ATOM 659 N N . GLU A 1 83 ? 17.871 6.408 -7.762 1.00 93.81 83 GLU A N 1
ATOM 660 C CA . GLU A 1 83 ? 19.311 6.694 -7.717 1.00 93.81 83 GLU A CA 1
ATOM 661 C C . GLU A 1 83 ? 20.144 5.439 -7.985 1.00 93.81 83 GLU A C 1
ATOM 663 O O . GLU A 1 83 ? 21.073 5.441 -8.796 1.00 93.81 83 GLU A O 1
ATOM 668 N N . ARG A 1 84 ? 19.768 4.322 -7.353 1.00 91.50 84 ARG A N 1
ATOM 669 C CA . ARG A 1 84 ? 20.494 3.065 -7.518 1.00 91.50 84 ARG A CA 1
ATOM 670 C C . ARG A 1 84 ? 20.279 2.434 -8.886 1.00 91.50 84 ARG A C 1
ATOM 672 O O . ARG A 1 84 ? 21.215 1.851 -9.427 1.00 91.50 84 ARG A O 1
ATOM 679 N N . ALA A 1 85 ? 19.065 2.516 -9.425 1.00 91.06 85 ALA A N 1
ATOM 680 C CA . ALA A 1 85 ? 18.790 2.039 -10.772 1.00 91.06 85 ALA A CA 1
ATOM 681 C C . ALA A 1 85 ? 19.626 2.830 -11.787 1.00 91.06 85 ALA A C 1
ATOM 683 O O . ALA A 1 85 ? 20.315 2.211 -12.594 1.00 91.06 85 ALA A O 1
ATOM 684 N N . SER A 1 86 ? 19.665 4.161 -11.683 1.00 89.38 86 SER A N 1
ATOM 685 C CA . SER A 1 86 ? 20.451 5.033 -12.567 1.00 89.38 86 SER A CA 1
ATOM 686 C C . SER A 1 86 ? 21.952 4.726 -12.549 1.00 89.38 86 SER A C 1
ATOM 688 O O . SER A 1 86 ? 22.602 4.827 -13.583 1.00 89.38 86 SER A O 1
ATOM 690 N N . GLY A 1 87 ? 22.502 4.309 -11.405 1.00 86.56 87 GLY A N 1
ATOM 691 C CA . GLY A 1 87 ? 23.912 3.912 -11.289 1.00 86.56 87 GLY A CA 1
ATOM 692 C C . GLY A 1 87 ? 24.231 2.480 -11.739 1.00 86.56 87 GLY A C 1
ATOM 693 O O . GLY A 1 87 ? 25.388 2.069 -11.684 1.00 86.56 87 GLY A O 1
ATOM 694 N N . SER A 1 88 ? 23.234 1.687 -12.139 1.00 85.94 88 SER A N 1
ATOM 695 C CA . SER A 1 88 ? 23.424 0.282 -12.519 1.00 85.94 88 SER A CA 1
ATOM 696 C C . SER A 1 88 ? 23.447 0.096 -14.038 1.00 85.94 88 SER A C 1
ATOM 698 O O . SER A 1 88 ? 22.672 0.722 -14.756 1.00 85.94 88 SER A O 1
ATOM 700 N N . GLN A 1 89 ? 24.267 -0.842 -14.522 1.00 81.88 89 GLN A N 1
ATOM 701 C CA . GLN A 1 89 ? 24.377 -1.179 -15.951 1.00 81.88 89 GLN A CA 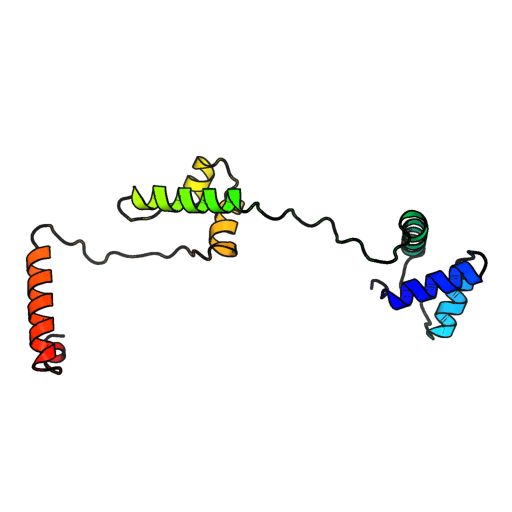1
ATOM 702 C C . GLN A 1 89 ? 23.024 -1.524 -16.599 1.00 81.88 89 GLN A C 1
ATOM 704 O O . GLN A 1 89 ? 22.792 -1.207 -17.759 1.00 81.88 89 GLN A O 1
ATOM 709 N N . TYR A 1 90 ? 22.130 -2.170 -15.847 1.00 79.69 90 TYR A N 1
ATOM 710 C CA . TYR A 1 90 ? 20.843 -2.667 -16.345 1.00 79.69 90 TYR A CA 1
ATOM 711 C C . TYR A 1 90 ? 19.651 -1.816 -15.900 1.00 79.69 90 TYR A C 1
ATOM 713 O O . TYR A 1 90 ? 18.519 -2.300 -15.928 1.00 79.69 90 TYR A O 1
ATOM 721 N N . SER A 1 91 ? 19.894 -0.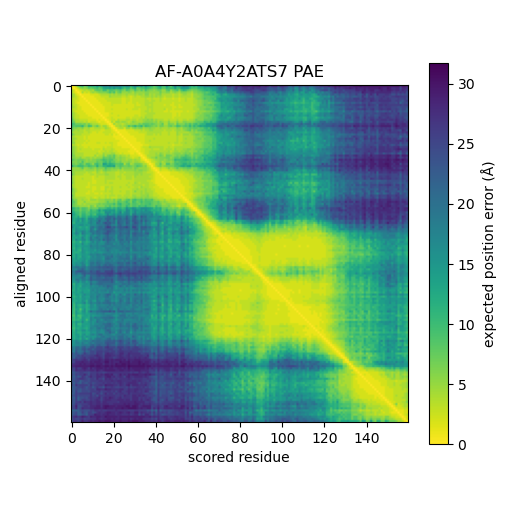602 -15.397 1.00 84.44 91 SER A N 1
ATOM 722 C CA . SER A 1 91 ? 18.857 0.274 -14.836 1.00 84.44 91 SER A CA 1
ATOM 723 C C . SER A 1 91 ? 17.920 -0.443 -13.849 1.00 84.44 91 SER A C 1
ATOM 725 O O . SER A 1 91 ? 16.710 -0.222 -13.828 1.00 84.44 91 SER A O 1
ATOM 727 N N . SER A 1 92 ? 18.473 -1.353 -13.042 1.00 87.00 92 SER A N 1
ATOM 728 C CA . SER A 1 92 ? 17.721 -2.241 -12.160 1.00 87.00 92 SER A CA 1
ATOM 729 C C . SER A 1 92 ? 18.286 -2.239 -10.744 1.00 87.00 92 SER A C 1
ATOM 731 O O . SER A 1 92 ? 19.474 -2.042 -10.501 1.00 87.00 92 SER A O 1
ATOM 733 N N . THR A 1 93 ? 17.409 -2.463 -9.770 1.00 90.88 93 THR A N 1
ATOM 734 C CA . THR A 1 93 ? 17.782 -2.536 -8.357 1.00 90.88 93 THR A CA 1
ATOM 735 C C . THR A 1 93 ? 16.996 -3.632 -7.659 1.00 90.88 93 THR A C 1
ATOM 737 O O . THR A 1 93 ? 15.935 -4.058 -8.122 1.00 90.88 93 THR A O 1
ATOM 740 N N . CYS A 1 94 ? 17.499 -4.093 -6.515 1.00 89.62 94 CYS A N 1
ATOM 741 C CA . CYS A 1 94 ? 16.826 -5.108 -5.726 1.00 89.62 94 CYS A CA 1
ATOM 742 C C . CYS A 1 94 ? 16.263 -4.524 -4.424 1.00 89.62 94 CYS A C 1
ATOM 744 O O . CYS A 1 94 ? 16.930 -3.796 -3.686 1.00 89.62 94 CYS A O 1
ATOM 746 N N . ALA A 1 95 ? 15.019 -4.894 -4.106 1.00 91.69 95 ALA A N 1
ATOM 747 C CA . ALA A 1 95 ? 14.329 -4.407 -2.911 1.00 91.69 95 ALA A CA 1
ATOM 748 C C . ALA A 1 95 ? 15.071 -4.753 -1.605 1.00 91.69 95 ALA A C 1
ATOM 750 O O . ALA A 1 95 ? 14.933 -4.039 -0.617 1.00 91.69 95 ALA A O 1
ATOM 751 N N . ARG A 1 96 ? 15.862 -5.839 -1.586 1.00 93.62 96 ARG A N 1
ATOM 752 C CA . ARG A 1 96 ? 16.712 -6.190 -0.434 1.00 93.62 96 ARG A CA 1
ATOM 753 C C . ARG A 1 96 ? 17.862 -5.205 -0.266 1.00 93.62 96 ARG A C 1
ATOM 755 O O . ARG A 1 96 ? 18.121 -4.772 0.844 1.00 93.62 96 ARG A O 1
ATOM 762 N N . THR A 1 97 ? 18.509 -4.811 -1.354 1.00 93.38 97 THR A N 1
ATOM 763 C CA . THR A 1 97 ? 19.603 -3.844 -1.315 1.00 93.38 97 THR A CA 1
ATOM 764 C C . THR A 1 97 ? 19.107 -2.465 -0.887 1.00 93.38 97 THR A C 1
ATOM 766 O O . THR A 1 97 ? 19.748 -1.823 -0.065 1.00 93.38 97 THR A O 1
ATOM 769 N N . VAL A 1 98 ? 17.940 -2.033 -1.374 1.00 94.50 98 VAL A N 1
ATOM 770 C CA . VAL A 1 98 ? 17.299 -0.783 -0.920 1.00 94.50 98 VAL A CA 1
ATOM 771 C C . VAL A 1 98 ? 16.932 -0.859 0.567 1.00 94.50 98 VAL A C 1
ATOM 773 O O . VAL A 1 98 ? 17.155 0.087 1.313 1.00 94.50 98 VAL A O 1
ATOM 776 N N . SER A 1 99 ? 16.426 -2.009 1.016 1.00 95.94 99 SER A N 1
ATOM 777 C CA . SER A 1 99 ? 16.135 -2.282 2.428 1.00 95.94 99 SER A CA 1
ATOM 778 C C . SER A 1 99 ? 17.383 -2.188 3.311 1.00 95.94 99 SER A C 1
ATOM 780 O O . SER A 1 99 ? 17.314 -1.565 4.364 1.00 95.94 99 SER A O 1
ATOM 782 N N . LEU A 1 100 ? 18.519 -2.732 2.865 1.00 95.25 100 LEU A N 1
ATOM 783 C CA . LEU A 1 100 ? 19.799 -2.611 3.570 1.00 95.25 100 LEU A CA 1
ATOM 784 C C . LEU A 1 100 ? 20.306 -1.165 3.595 1.00 95.25 100 LEU A C 1
ATOM 786 O O . LEU A 1 100 ? 20.731 -0.697 4.642 1.00 95.25 100 LEU A O 1
ATOM 790 N N . HIS A 1 101 ? 20.217 -0.449 2.471 1.00 93.88 101 HIS A N 1
ATOM 791 C CA . HIS A 1 101 ? 20.653 0.946 2.367 1.00 93.88 101 HIS A CA 1
ATOM 792 C C . HIS A 1 101 ? 19.895 1.869 3.329 1.00 93.88 101 HIS A C 1
ATOM 794 O O . HIS A 1 101 ? 20.503 2.674 4.022 1.00 93.88 101 HIS A O 1
ATOM 800 N N . LEU A 1 102 ? 18.572 1.714 3.406 1.00 93.56 102 LEU A N 1
ATOM 801 C CA . LEU A 1 102 ? 17.712 2.540 4.258 1.00 93.56 102 LEU A CA 1
ATOM 802 C C . LEU A 1 102 ? 17.533 1.968 5.672 1.00 93.56 102 LEU A C 1
ATOM 804 O O . LEU A 1 102 ? 16.786 2.525 6.469 1.00 93.56 102 LEU A O 1
ATOM 808 N N . SER A 1 103 ? 18.158 0.826 5.985 1.00 94.19 103 SER A N 1
ATOM 809 C CA . SER A 1 103 ? 17.920 0.075 7.229 1.00 94.19 103 SER A CA 1
ATOM 810 C C . SER A 1 103 ? 16.427 -0.178 7.520 1.00 94.19 103 SER A C 1
ATOM 812 O O . SER A 1 103 ? 15.993 -0.268 8.669 1.00 94.19 103 SER A O 1
ATOM 814 N N . LEU A 1 104 ? 15.616 -0.314 6.465 1.00 92.81 104 LEU A N 1
ATOM 815 C CA . LEU A 1 104 ? 14.179 -0.566 6.551 1.00 92.81 104 LEU A CA 1
ATOM 816 C C . LEU A 1 104 ? 13.886 -2.057 6.392 1.00 92.81 104 LEU A C 1
ATOM 818 O O . LEU A 1 104 ? 14.544 -2.726 5.597 1.00 92.81 104 LEU A O 1
ATOM 822 N N . PRO A 1 105 ? 12.837 -2.604 7.032 1.00 93.62 105 PRO A N 1
ATOM 823 C CA . PRO A 1 105 ? 12.404 -3.967 6.759 1.00 93.62 105 PRO A CA 1
ATOM 824 C C . PRO A 1 105 ? 12.035 -4.153 5.281 1.00 93.62 105 PRO A C 1
ATOM 826 O O . PRO A 1 105 ? 11.278 -3.362 4.715 1.00 93.62 105 PRO A O 1
ATOM 829 N N . TRP A 1 106 ? 12.477 -5.253 4.667 1.00 94.00 106 TRP A N 1
ATOM 830 C CA . TRP A 1 106 ? 12.179 -5.566 3.261 1.00 94.00 106 TRP A CA 1
ATOM 831 C C . TRP A 1 106 ? 10.680 -5.524 2.926 1.00 94.00 106 TRP A C 1
ATOM 833 O O . TRP A 1 106 ? 10.285 -5.079 1.847 1.00 94.00 106 TRP A O 1
ATOM 843 N N . PHE A 1 107 ? 9.823 -5.951 3.862 1.00 93.31 107 PHE A N 1
ATOM 844 C CA . PHE A 1 107 ? 8.368 -5.897 3.693 1.00 93.31 107 PHE A CA 1
ATOM 845 C C . PHE A 1 107 ? 7.865 -4.454 3.486 1.00 93.31 107 PHE A C 1
ATOM 847 O O . PHE A 1 107 ? 6.920 -4.254 2.724 1.00 93.31 107 PHE A O 1
ATOM 854 N N . THR A 1 108 ? 8.498 -3.463 4.124 1.00 92.69 108 THR A N 1
ATOM 855 C CA . THR A 1 108 ? 8.152 -2.043 3.993 1.00 92.69 108 THR A CA 1
ATOM 856 C C . THR A 1 108 ? 8.488 -1.555 2.594 1.00 92.69 108 THR A C 1
ATOM 858 O O . THR A 1 108 ? 7.601 -1.055 1.907 1.00 92.69 108 THR A O 1
ATOM 861 N N . VAL A 1 109 ? 9.712 -1.818 2.126 1.00 94.62 109 VAL A N 1
ATOM 862 C CA . VAL A 1 109 ? 10.148 -1.490 0.759 1.00 94.62 109 VAL A CA 1
ATOM 863 C C . VAL A 1 109 ? 9.224 -2.144 -0.270 1.00 94.62 109 VAL A C 1
ATOM 865 O O . VAL A 1 109 ? 8.686 -1.477 -1.150 1.00 94.62 109 VAL A O 1
ATOM 868 N N . ARG A 1 110 ? 8.928 -3.441 -0.114 1.00 93.56 110 ARG A N 1
ATOM 869 C CA . ARG A 1 110 ? 7.993 -4.157 -0.995 1.00 93.56 110 ARG A CA 1
ATOM 870 C C . ARG A 1 110 ? 6.587 -3.555 -0.967 1.00 93.56 110 ARG A C 1
ATOM 872 O O . ARG A 1 110 ? 5.926 -3.525 -2.005 1.00 93.56 110 ARG A O 1
ATOM 879 N N . LYS A 1 111 ? 6.109 -3.122 0.202 1.00 92.81 111 LYS A N 1
ATOM 880 C CA . LYS A 1 111 ? 4.794 -2.495 0.352 1.00 92.81 111 LYS A CA 1
ATOM 881 C C . LYS A 1 111 ? 4.757 -1.142 -0.353 1.00 92.81 111 LYS A C 1
ATOM 883 O O . LYS A 1 111 ? 3.806 -0.911 -1.093 1.00 92.81 111 LYS A O 1
ATOM 888 N N . VAL A 1 112 ? 5.774 -0.298 -0.189 1.00 94.81 112 VAL A N 1
ATOM 889 C CA . VAL A 1 112 ? 5.880 0.978 -0.914 1.00 94.81 112 VAL A CA 1
ATOM 890 C C . VAL A 1 112 ? 5.848 0.720 -2.420 1.00 94.81 112 VAL A C 1
ATOM 892 O O . VAL A 1 112 ? 4.931 1.181 -3.097 1.00 94.81 112 VAL A O 1
ATOM 895 N N . LEU A 1 113 ? 6.748 -0.135 -2.912 1.00 93.62 113 LEU A N 1
ATOM 896 C CA . LEU A 1 113 ? 6.860 -0.447 -4.336 1.00 93.62 113 LEU A CA 1
ATOM 897 C C . LEU A 1 113 ? 5.553 -0.987 -4.927 1.00 93.62 113 LEU A C 1
ATOM 899 O O . LEU A 1 113 ? 5.067 -0.457 -5.917 1.00 93.62 113 LEU A O 1
ATOM 903 N N . ARG A 1 114 ? 4.933 -2.001 -4.309 1.00 93.44 114 ARG A N 1
ATOM 904 C CA . ARG A 1 114 ? 3.742 -2.650 -4.889 1.00 93.44 114 ARG A CA 1
ATOM 905 C C . ARG A 1 114 ? 2.426 -1.932 -4.617 1.00 93.44 114 ARG A C 1
ATOM 907 O O . ARG A 1 114 ? 1.554 -1.958 -5.475 1.00 93.44 114 ARG A O 1
ATOM 914 N N . SER A 1 115 ? 2.229 -1.406 -3.407 1.00 90.94 115 SER A N 1
ATOM 915 C CA . SER A 1 115 ? 0.909 -0.916 -2.972 1.00 90.94 115 SER A CA 1
ATOM 916 C C . SER A 1 115 ? 0.742 0.593 -3.087 1.00 90.94 115 SER A C 1
ATOM 918 O O . SER A 1 115 ? -0.382 1.040 -3.284 1.00 90.94 115 SER A O 1
ATOM 920 N N . ILE A 1 116 ? 1.833 1.357 -2.980 1.00 91.81 116 ILE A N 1
ATOM 921 C CA . ILE A 1 116 ? 1.795 2.821 -3.072 1.00 91.81 116 ILE A CA 1
ATOM 922 C C . ILE A 1 116 ? 2.137 3.237 -4.503 1.00 91.81 116 ILE A C 1
ATOM 924 O O . ILE A 1 116 ? 1.305 3.821 -5.187 1.00 91.81 116 ILE A O 1
ATOM 928 N N . VAL A 1 117 ? 3.326 2.854 -4.973 1.00 92.69 117 VAL A N 1
ATOM 929 C CA . VAL A 1 117 ? 3.879 3.297 -6.266 1.00 92.69 117 VAL A CA 1
ATOM 930 C C . VAL A 1 117 ? 3.384 2.444 -7.438 1.00 92.69 117 VAL A C 1
ATOM 932 O O . VAL A 1 117 ? 3.319 2.912 -8.569 1.00 92.69 117 VAL A O 1
ATOM 935 N N . LYS A 1 118 ? 2.995 1.191 -7.168 1.00 93.69 118 LYS A N 1
ATOM 936 C CA . LYS A 1 118 ? 2.581 0.188 -8.167 1.00 93.69 118 LYS A CA 1
ATOM 937 C C . LYS A 1 118 ? 3.683 -0.174 -9.172 1.00 93.69 118 LYS A C 1
ATOM 939 O O . LYS A 1 118 ? 3.415 -0.472 -10.332 1.00 93.69 118 LYS A O 1
ATOM 944 N N . TRP A 1 119 ? 4.927 -0.216 -8.706 1.00 91.94 119 TRP A N 1
ATOM 945 C CA . TRP A 1 119 ? 6.044 -0.793 -9.445 1.00 91.94 119 TRP A CA 1
ATOM 946 C C . TRP A 1 119 ? 6.101 -2.299 -9.223 1.00 91.94 119 TRP A C 1
ATOM 948 O O . TRP A 1 119 ? 6.294 -2.797 -8.106 1.00 91.94 119 TRP A O 1
ATOM 958 N N . TYR A 1 120 ? 5.929 -3.033 -10.316 1.00 90.38 120 TYR A N 1
ATOM 959 C CA . TYR A 1 120 ? 5.998 -4.483 -10.328 1.00 90.38 120 TYR A CA 1
ATOM 960 C C . TYR A 1 120 ? 7.327 -4.919 -10.933 1.00 90.38 120 TYR A C 1
ATOM 962 O O . TYR A 1 120 ? 7.732 -4.373 -11.956 1.00 90.38 120 TYR A O 1
ATOM 970 N N . PRO A 1 121 ? 8.023 -5.890 -10.318 1.00 88.06 121 PRO A N 1
ATOM 971 C CA . PRO A 1 121 ? 9.227 -6.432 -10.916 1.00 88.06 121 PRO A CA 1
ATOM 972 C C . PRO A 1 121 ? 8.847 -7.131 -12.219 1.00 88.06 121 PRO A C 1
ATOM 974 O O . PRO A 1 121 ? 7.984 -8.010 -12.225 1.00 88.06 121 PRO A O 1
ATOM 977 N N . TYR A 1 122 ? 9.509 -6.746 -13.298 1.00 85.75 122 TYR A N 1
ATOM 978 C CA . TYR A 1 122 ? 9.409 -7.389 -14.595 1.00 85.75 122 TYR A CA 1
ATOM 979 C C . TYR A 1 122 ? 10.811 -7.790 -15.045 1.00 85.75 122 TYR A C 1
ATOM 981 O O . TYR A 1 122 ? 11.808 -7.201 -14.624 1.00 85.75 122 TYR A O 1
ATOM 989 N N . LYS A 1 123 ? 10.888 -8.847 -15.850 1.00 82.75 123 LYS A N 1
ATOM 990 C CA . LYS A 1 123 ? 12.148 -9.349 -16.388 1.00 82.75 123 LYS A CA 1
ATOM 991 C C . LYS A 1 123 ? 12.258 -8.878 -17.831 1.00 82.75 123 LYS A C 1
ATOM 993 O O . LYS A 1 123 ? 11.498 -9.342 -18.672 1.00 82.75 123 LYS A O 1
ATOM 998 N N . ILE A 1 124 ? 13.199 -7.980 -18.098 1.00 79.25 124 ILE A N 1
ATOM 999 C CA . ILE A 1 124 ? 13.605 -7.651 -19.466 1.00 79.25 124 ILE A CA 1
ATOM 1000 C C . ILE A 1 124 ? 14.686 -8.650 -19.871 1.00 79.25 124 ILE A C 1
ATOM 1002 O O . ILE A 1 124 ? 15.612 -8.909 -19.102 1.00 79.25 124 ILE A O 1
ATOM 1006 N N . GLN A 1 125 ? 14.558 -9.225 -21.061 1.00 80.19 125 GLN A N 1
ATOM 1007 C CA . GLN A 1 125 ? 15.623 -9.995 -21.694 1.00 80.19 125 GLN A CA 1
ATOM 1008 C C . GLN A 1 125 ? 16.156 -9.179 -22.864 1.00 80.19 125 GLN A C 1
ATOM 1010 O O . GLN A 1 125 ? 15.402 -8.826 -23.767 1.00 80.19 125 GLN A O 1
ATOM 1015 N N . VAL A 1 126 ? 17.448 -8.869 -22.833 1.00 75.06 126 VAL A N 1
ATOM 1016 C CA . VAL A 1 126 ? 18.140 -8.292 -23.984 1.00 75.06 126 VAL A CA 1
ATOM 1017 C C . VAL A 1 126 ? 18.504 -9.458 -24.900 1.00 75.06 126 VAL A C 1
ATOM 1019 O O . VAL A 1 126 ? 19.263 -10.336 -24.502 1.00 75.06 126 VAL A O 1
ATOM 1022 N N . VAL A 1 127 ? 17.888 -9.520 -26.083 1.00 78.75 127 VAL A N 1
ATOM 1023 C CA . VAL A 1 127 ? 18.064 -10.636 -27.034 1.00 78.75 127 VAL A CA 1
ATOM 1024 C C . VAL A 1 127 ? 19.370 -10.499 -27.821 1.00 78.75 127 VAL A C 1
ATOM 1026 O O . VAL A 1 127 ? 19.988 -11.503 -28.161 1.00 78.75 127 VAL A O 1
ATOM 1029 N N . GLN A 1 128 ? 19.806 -9.267 -28.091 1.00 75.62 128 GLN A N 1
ATOM 1030 C CA . GLN A 1 128 ? 21.052 -8.958 -28.791 1.00 75.62 128 GLN A CA 1
ATOM 1031 C C . GLN A 1 128 ? 21.686 -7.704 -28.182 1.00 75.62 128 GLN A C 1
ATOM 1033 O O . GLN A 1 128 ? 21.006 -6.694 -27.998 1.00 75.62 128 GLN A O 1
ATOM 1038 N N . GLU A 1 129 ? 22.982 -7.764 -27.878 1.00 74.25 129 GLU A N 1
ATOM 1039 C CA . GLU A 1 129 ? 23.767 -6.580 -27.521 1.00 74.25 129 GLU A CA 1
ATOM 1040 C C . GLU A 1 129 ? 24.155 -5.819 -28.798 1.00 74.25 129 GLU A C 1
ATOM 1042 O O . GLU A 1 129 ? 24.600 -6.413 -29.783 1.00 74.25 129 GLU A O 1
ATOM 1047 N N . LEU A 1 130 ? 23.979 -4.493 -28.808 1.00 71.62 130 LEU A N 1
ATOM 1048 C CA . LEU A 1 130 ? 24.479 -3.670 -29.908 1.00 71.62 130 LEU A CA 1
ATOM 1049 C C . LEU A 1 130 ? 26.004 -3.553 -29.801 1.00 71.62 130 LEU A C 1
ATOM 1051 O O . LEU A 1 130 ? 26.519 -2.867 -28.922 1.00 71.62 130 LEU A O 1
ATOM 1055 N N . ASN A 1 131 ? 26.728 -4.164 -30.741 1.00 74.94 131 ASN A N 1
ATOM 1056 C CA . ASN A 1 131 ? 28.159 -3.905 -30.904 1.00 74.94 131 ASN A CA 1
ATOM 1057 C C . ASN A 1 131 ? 28.401 -2.429 -31.263 1.00 74.94 131 ASN A C 1
ATOM 1059 O O . ASN A 1 131 ? 27.651 -1.851 -32.053 1.00 74.94 131 ASN A O 1
ATOM 1063 N N . SER A 1 132 ? 29.499 -1.853 -30.765 1.00 68.00 132 SER A N 1
ATOM 1064 C CA . SER A 1 132 ? 29.890 -0.445 -30.969 1.00 68.00 132 SER A CA 1
ATOM 1065 C C . SER A 1 132 ? 30.042 -0.017 -32.437 1.00 68.00 132 SER A C 1
ATOM 1067 O O . SER A 1 132 ? 29.975 1.168 -32.731 1.00 68.00 132 SER A O 1
ATOM 1069 N N . VAL A 1 133 ? 30.202 -0.969 -33.363 1.00 67.44 133 VAL A N 1
ATOM 1070 C CA . VAL A 1 133 ? 30.339 -0.746 -34.819 1.00 67.44 133 VAL A CA 1
ATOM 1071 C C . VAL A 1 133 ? 28.986 -0.606 -35.535 1.00 67.44 133 VAL A C 1
ATOM 1073 O O . VAL A 1 133 ? 28.912 -0.129 -36.667 1.00 67.44 133 VAL A O 1
ATOM 1076 N N . ASN A 1 134 ? 27.895 -1.032 -34.900 1.00 67.56 134 ASN A N 1
ATOM 1077 C CA . ASN A 1 134 ? 26.591 -1.143 -35.546 1.00 67.56 134 ASN A CA 1
ATOM 1078 C C . ASN A 1 134 ? 25.573 0.001 -35.303 1.00 67.56 134 ASN A C 1
ATOM 1080 O O . ASN A 1 134 ? 24.601 0.028 -36.061 1.00 67.56 134 ASN A O 1
ATOM 1084 N N . PRO A 1 135 ? 25.711 0.949 -34.342 1.00 74.94 135 PRO A N 1
ATOM 1085 C CA . PRO A 1 135 ? 24.641 1.915 -34.066 1.00 74.94 135 PRO A CA 1
ATOM 1086 C C . PRO A 1 135 ? 24.398 2.872 -35.242 1.00 74.94 135 PRO A C 1
ATOM 1088 O O . PRO A 1 135 ? 23.246 3.177 -35.557 1.00 74.94 135 PRO A O 1
ATOM 1091 N N . ASP A 1 136 ? 25.453 3.266 -35.955 1.00 81.44 136 ASP A N 1
ATOM 1092 C CA . ASP A 1 136 ? 25.347 4.133 -37.134 1.00 81.44 136 ASP A CA 1
ATOM 1093 C C . ASP A 1 136 ? 24.615 3.432 -38.285 1.00 81.44 136 ASP A C 1
ATOM 1095 O O . ASP A 1 136 ? 23.767 4.017 -38.954 1.00 81.44 136 ASP A O 1
ATOM 1099 N N . LYS A 1 137 ? 24.858 2.130 -38.470 1.00 83.31 137 LYS A N 1
ATOM 1100 C CA . LYS A 1 137 ? 24.171 1.331 -39.496 1.00 83.31 137 LYS A CA 1
ATOM 1101 C C . LYS A 1 137 ? 22.683 1.178 -39.191 1.00 83.31 137 LYS A C 1
ATOM 1103 O O . LYS 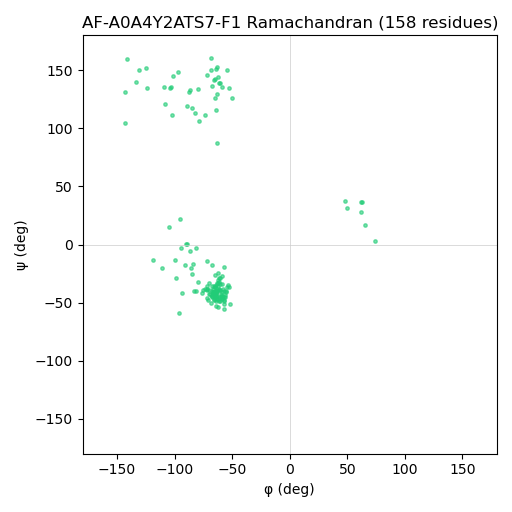A 1 137 ? 21.861 1.274 -40.100 1.00 83.31 137 LYS A O 1
ATOM 1108 N N . TYR A 1 138 ? 22.328 0.961 -37.923 1.00 83.12 138 TYR A N 1
ATOM 1109 C CA . TYR A 1 138 ? 20.926 0.846 -37.515 1.00 83.12 138 TYR A CA 1
ATOM 1110 C C . TYR A 1 138 ? 20.182 2.181 -37.596 1.00 83.12 138 TYR A C 1
ATOM 1112 O O . TYR A 1 138 ? 19.030 2.208 -38.028 1.00 83.12 138 TYR A O 1
ATOM 1120 N N . THR A 1 139 ? 20.824 3.288 -37.218 1.00 86.62 139 THR A N 1
ATOM 1121 C CA . THR A 1 139 ? 20.219 4.626 -37.322 1.00 86.62 139 THR A CA 1
ATOM 1122 C C . THR A 1 139 ? 20.034 5.053 -38.773 1.00 86.62 139 THR A C 1
ATOM 1124 O O . THR A 1 139 ? 18.973 5.577 -39.115 1.00 86.62 139 THR A O 1
ATOM 1127 N N . GLU A 1 140 ? 21.000 4.766 -39.644 1.00 89.19 140 GLU A N 1
ATOM 1128 C CA . GLU A 1 140 ? 20.876 5.052 -41.073 1.00 89.19 140 GLU A CA 1
ATOM 1129 C C . GLU A 1 140 ? 19.783 4.202 -41.732 1.00 89.19 140 GLU A C 1
ATOM 1131 O O . GLU A 1 140 ? 18.937 4.726 -42.456 1.00 89.19 140 GLU A O 1
ATOM 1136 N N . PHE A 1 141 ? 19.708 2.909 -41.401 1.00 86.12 141 PHE A N 1
ATOM 1137 C CA . PHE A 1 141 ? 18.607 2.055 -41.845 1.00 86.12 141 PHE A CA 1
ATOM 1138 C C . PHE A 1 141 ? 17.242 2.582 -41.379 1.00 86.12 141 PHE A C 1
ATOM 1140 O O . PHE A 1 141 ? 16.312 2.664 -42.181 1.00 86.12 141 PHE A O 1
ATOM 1147 N N . ALA A 1 142 ? 17.120 2.996 -40.113 1.00 89.62 142 ALA A N 1
ATOM 1148 C CA . ALA A 1 142 ? 15.881 3.563 -39.585 1.00 89.62 142 ALA A CA 1
ATOM 1149 C C . ALA A 1 142 ? 15.477 4.856 -40.316 1.00 89.62 142 ALA A C 1
ATOM 1151 O O . ALA A 1 142 ? 14.295 5.047 -40.604 1.00 89.62 142 ALA A O 1
ATOM 1152 N N . ARG A 1 143 ? 16.442 5.718 -40.671 1.00 91.12 143 ARG A N 1
ATOM 1153 C CA . ARG A 1 143 ? 16.191 6.916 -41.493 1.00 91.12 143 ARG A CA 1
ATOM 1154 C C . ARG A 1 143 ? 15.693 6.556 -42.889 1.00 91.12 143 ARG A C 1
ATOM 1156 O O . ARG A 1 143 ? 14.697 7.122 -43.335 1.00 91.12 143 ARG A O 1
ATOM 1163 N N . ILE A 1 144 ? 16.343 5.602 -43.557 1.00 89.75 144 ILE A N 1
ATOM 1164 C CA . ILE A 1 144 ? 15.930 5.125 -44.886 1.00 89.75 144 ILE A CA 1
ATOM 1165 C C . ILE A 1 144 ? 14.511 4.551 -44.831 1.00 89.75 144 ILE A C 1
ATOM 1167 O O . ILE A 1 144 ? 13.688 4.867 -45.691 1.00 89.75 144 ILE A O 1
ATOM 1171 N N . LEU A 1 145 ? 14.215 3.741 -43.811 1.00 88.69 145 LEU A N 1
ATOM 1172 C CA . LEU A 1 145 ? 12.893 3.160 -43.592 1.00 88.69 145 LEU A CA 1
ATOM 1173 C C . LEU A 1 145 ? 11.828 4.258 -43.435 1.00 88.69 145 LEU A C 1
ATOM 1175 O O . LEU A 1 145 ? 10.793 4.194 -44.090 1.00 88.69 145 LEU A O 1
ATOM 1179 N N . LEU A 1 146 ? 12.103 5.294 -42.637 1.00 90.75 146 LEU A N 1
ATOM 1180 C CA . LEU A 1 146 ? 11.204 6.436 -42.425 1.00 90.75 146 LEU A CA 1
ATOM 1181 C C . LEU A 1 146 ? 10.878 7.181 -43.725 1.00 90.75 146 LEU A C 1
ATOM 1183 O O . LEU A 1 146 ? 9.710 7.449 -44.005 1.00 90.75 146 LEU A O 1
ATOM 1187 N N . VAL A 1 147 ? 11.898 7.483 -44.534 1.00 92.94 147 VAL A N 1
ATOM 1188 C CA . VAL A 1 147 ? 11.719 8.171 -45.823 1.00 92.94 147 VAL A CA 1
ATOM 1189 C C . VAL A 1 147 ? 10.937 7.298 -46.8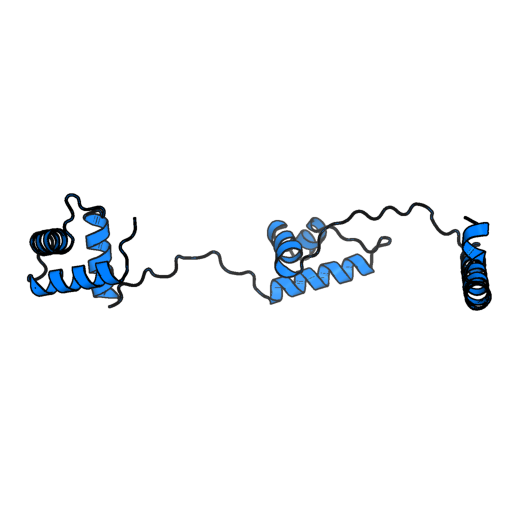01 1.00 92.94 147 VAL A C 1
ATOM 1191 O O . VAL A 1 147 ? 10.054 7.795 -47.496 1.00 92.94 147 VAL A O 1
ATOM 1194 N N . ARG A 1 148 ? 11.226 5.993 -46.851 1.00 88.00 148 ARG A N 1
ATOM 1195 C CA . ARG A 1 148 ? 10.555 5.075 -47.778 1.00 88.00 148 ARG A CA 1
ATOM 1196 C C . ARG A 1 148 ? 9.115 4.788 -47.395 1.00 88.00 148 ARG A C 1
ATOM 1198 O O . ARG A 1 148 ? 8.291 4.773 -48.294 1.00 88.00 148 ARG A O 1
ATOM 1205 N N . ILE A 1 149 ? 8.797 4.639 -46.109 1.00 90.50 149 ILE A N 1
ATOM 1206 C CA . ILE A 1 149 ? 7.408 4.471 -45.654 1.00 90.50 149 ILE A CA 1
ATOM 1207 C C . ILE A 1 149 ? 6.561 5.675 -46.073 1.00 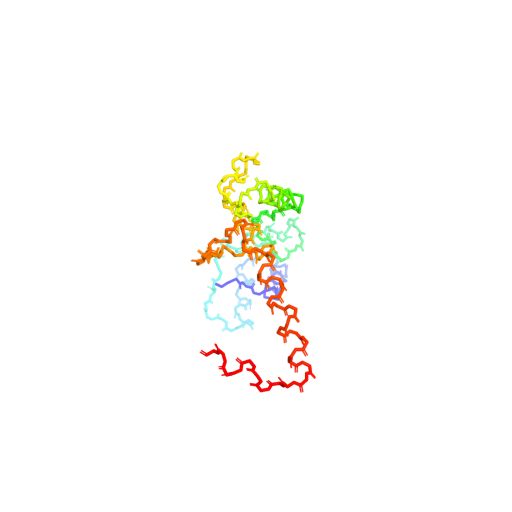90.50 149 ILE A C 1
ATOM 1209 O O . ILE A 1 149 ? 5.453 5.493 -46.555 1.00 90.50 149 ILE A O 1
ATOM 1213 N N . ALA A 1 150 ? 7.094 6.896 -45.972 1.00 87.81 150 ALA A N 1
ATOM 1214 C CA . ALA A 1 150 ? 6.368 8.094 -46.394 1.00 87.81 150 ALA A CA 1
ATOM 1215 C C . ALA A 1 150 ? 6.032 8.116 -47.900 1.00 87.81 150 ALA A C 1
ATOM 1217 O O . ALA A 1 150 ? 5.083 8.787 -48.302 1.00 87.81 150 ALA A O 1
ATOM 1218 N N . VAL A 1 151 ? 6.803 7.399 -48.724 1.00 90.88 151 VAL A N 1
ATOM 1219 C CA . VAL A 1 151 ? 6.594 7.284 -50.176 1.00 90.88 151 VAL A CA 1
ATOM 1220 C C . VAL A 1 151 ? 5.754 6.052 -50.527 1.00 90.88 151 VAL A C 1
ATOM 1222 O O . VAL A 1 151 ? 4.868 6.139 -51.372 1.00 90.88 151 VAL A O 1
ATOM 1225 N N . ASP A 1 152 ? 6.016 4.916 -49.880 1.00 88.88 152 ASP A N 1
ATOM 1226 C CA . ASP A 1 152 ? 5.338 3.638 -50.084 1.00 88.88 152 ASP A CA 1
ATOM 1227 C C . ASP A 1 152 ? 5.160 2.884 -48.752 1.00 88.88 152 ASP A C 1
ATOM 1229 O O . ASP A 1 152 ? 6.080 2.260 -48.213 1.00 88.88 152 ASP A O 1
ATOM 1233 N N . ASN A 1 153 ? 3.925 2.897 -48.248 1.00 86.81 153 ASN A N 1
ATOM 1234 C CA . ASN A 1 153 ? 3.535 2.224 -47.009 1.00 86.81 153 ASN A CA 1
ATOM 1235 C C . ASN A 1 153 ? 3.592 0.685 -47.098 1.00 86.81 153 ASN A C 1
ATOM 1237 O O . ASN A 1 153 ? 3.570 0.020 -46.060 1.00 86.81 153 ASN A O 1
ATOM 1241 N N . ALA A 1 154 ? 3.628 0.103 -48.303 1.00 88.44 154 ALA A N 1
ATOM 1242 C CA . ALA A 1 154 ? 3.663 -1.348 -48.493 1.00 88.44 154 ALA A CA 1
ATOM 1243 C C . ALA A 1 154 ? 5.090 -1.917 -48.449 1.00 88.44 154 ALA A C 1
ATOM 1245 O O . ALA A 1 154 ? 5.280 -3.102 -48.178 1.00 88.44 154 ALA A O 1
ATOM 1246 N N . TRP A 1 155 ? 6.099 -1.071 -48.661 1.00 84.94 155 TRP A N 1
ATOM 1247 C CA . TRP A 1 155 ? 7.496 -1.477 -48.789 1.00 84.94 155 TRP A CA 1
ATOM 1248 C C . TRP A 1 155 ? 8.069 -2.292 -47.607 1.00 84.94 155 TRP A C 1
ATOM 1250 O O . TRP A 1 155 ? 8.764 -3.275 -47.873 1.00 84.94 155 TRP A O 1
ATOM 1260 N N . PRO A 1 156 ? 7.784 -1.980 -46.320 1.00 85.31 156 PRO A N 1
ATOM 1261 C CA . PRO A 1 156 ? 8.343 -2.730 -45.189 1.00 85.31 156 PRO A CA 1
ATOM 1262 C C . PRO A 1 156 ? 7.956 -4.213 -45.163 1.00 85.31 156 PRO A C 1
ATOM 1264 O O . PRO A 1 156 ? 8.722 -5.035 -44.668 1.00 85.31 156 PRO A O 1
ATOM 1267 N N . TRP A 1 157 ? 6.792 -4.563 -45.716 1.00 86.56 157 TRP A N 1
ATOM 1268 C CA . TRP A 1 157 ? 6.295 -5.941 -45.742 1.00 86.56 157 TRP A CA 1
ATOM 1269 C C . TRP A 1 157 ? 7.059 -6.843 -46.715 1.00 86.56 157 TRP A C 1
ATOM 1271 O O . TRP A 1 157 ? 6.940 -8.056 -46.623 1.00 86.56 157 TRP A O 1
ATOM 1281 N N . ASN A 1 158 ? 7.859 -6.274 -47.621 1.00 83.50 158 ASN A N 1
ATOM 1282 C CA . ASN A 1 158 ? 8.652 -7.039 -48.588 1.00 83.50 158 ASN A CA 1
ATOM 1283 C C . ASN A 1 158 ? 10.026 -7.475 -48.045 1.00 83.50 158 ASN A C 1
ATOM 1285 O O . ASN A 1 158 ? 10.775 -8.148 -48.750 1.00 83.50 158 ASN A O 1
ATOM 1289 N N . ILE A 1 159 ? 10.390 -7.039 -46.836 1.00 77.44 159 ILE A N 1
ATOM 1290 C CA 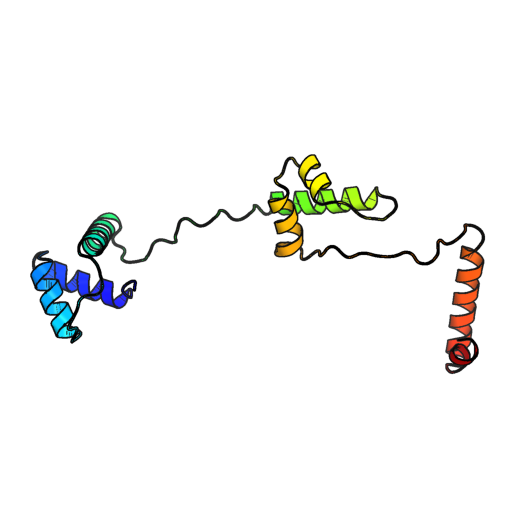. ILE A 1 159 ? 11.721 -7.232 -46.229 1.00 77.44 159 ILE A CA 1
ATOM 1291 C C . ILE A 1 159 ? 11.646 -8.042 -44.925 1.00 77.44 159 ILE A C 1
ATOM 1293 O O . ILE A 1 159 ? 12.684 -8.451 -44.405 1.00 77.44 159 ILE A O 1
ATOM 1297 N N . LEU A 1 160 ? 10.435 -8.219 -44.389 1.00 66.38 160 LEU A N 1
ATOM 1298 C CA . LEU A 1 160 ? 10.120 -9.090 -43.255 1.00 66.38 160 LEU A CA 1
ATOM 1299 C C . LEU A 1 160 ? 9.783 -10.493 -43.761 1.00 66.38 160 LEU A C 1
ATOM 1301 O O . LEU A 1 160 ? 10.212 -11.455 -43.089 1.00 66.38 160 LEU A O 1
#

Mean predicted aligned error: 13.56 Å

Sequence (160 aa):
MPLEKKEQALLMKLLYQNGSNLSTALREYRSLKGLRKWSVSRQALKKMITKFEKIGELCVLQGRGRKRLSNESAEEVILAVIERASGSQYSSTCARTVSLHLSLPWFTVRKVLRSIVKWYPYKIQVVQELNSVNPDKYTEFARILLVRIAVDNAWPWNIL

pLDDT: mean 85.74, std 7.8, range [52.16, 95.94]

Foldseek 3Di:
DDDDLVLLVQLVVLCVVVVNDNVRSVVVSCVVVVNPDDDDDPVVVVVQVVCCVVPVDNDDDPPPDDDDDDPVVLVLLVVLLQVVLVVDPNSGDDLVVSCVVVVHPSVVSVCSCCPVVNPDDDDDDDPDDDDPVCPVVVVVVVVVVVVVCVVPVCVVVVVD

Organism: Araneus ventricosus (NCBI:txid182803)

Secondary structure (DSSP, 8-state):
-PPPHHHHHHHHHHHHHTTT-HHHHHHHHHHHHT-SS--S-HHHHHHHHHHHHHHS--S-PPP-PPPPPPHHHHHHHHHHHHHHHHTSTTS---HHHHHHHTT--HHHHHHIIIIII-PPP-----SS---TTSHHHHHHHHHHHHHHHHH-TTGGGGT-

Nearest PDB structures (foldseek):
  2rn7-assembly1_A  TM=5.733E-01  e=4.414E+00  Shigella flexneri
  8x6g-assembly1_H  TM=2.665E-01  e=1.320E+00  Staphylococcus aureus
  6uu8-assembly1_FFF  TM=2.771E-01  e=4.178E+00  Escherichia coli

Solvent-accessible surface area (backbone atoms only — not comparable to full-atom values): 9910 Å² total; per-residue (Å²): 124,84,77,52,66,70,56,51,50,53,49,51,52,38,20,62,76,51,76,64,34,65,69,60,25,52,52,51,50,28,62,79,66,72,47,93,70,84,83,69,53,72,68,59,49,54,53,50,50,57,42,28,78,72,70,75,47,83,68,82,70,81,70,92,66,81,80,75,80,57,68,66,66,43,51,54,52,52,49,54,46,51,58,47,9,72,76,32,98,77,61,51,73,52,58,62,60,50,14,60,74,68,73,43,60,47,69,55,46,51,43,36,34,50,72,73,71,59,55,71,95,75,87,86,79,82,89,71,83,85,56,93,85,44,60,67,58,52,52,51,50,51,50,52,51,56,59,42,42,78,76,38,77,65,58,68,72,81,79,112

Radius of gyration: 34.0 Å; Cα contacts (8 Å, |Δi|>4): 82; chains: 1; bounding box: 71×26×88 Å